Protein AF-A0A519ZD87-F1 (afdb_monomer_lite)

Structure (mmCIF, N/CA/C/O backbone):
data_AF-A0A519ZD87-F1
#
_entry.id   AF-A0A519ZD87-F1
#
loop_
_atom_site.group_PDB
_atom_site.id
_atom_site.type_symbol
_atom_site.label_atom_id
_atom_site.label_alt_id
_atom_site.label_comp_id
_atom_site.label_asym_id
_atom_site.label_entity_id
_atom_site.label_seq_id
_atom_site.pdbx_PDB_ins_code
_atom_site.Cartn_x
_atom_site.Cartn_y
_atom_site.Cartn_z
_atom_site.occupancy
_atom_site.B_iso_or_equiv
_atom_site.auth_seq_id
_atom_site.auth_comp_id
_atom_site.auth_asym_id
_atom_site.auth_atom_id
_atom_site.pdbx_PDB_model_num
ATOM 1 N N . MET A 1 1 ? 9.263 -16.792 -15.850 1.00 38.78 1 MET A N 1
ATOM 2 C CA . MET A 1 1 ? 9.612 -15.391 -16.155 1.00 38.78 1 MET A CA 1
ATOM 3 C C . MET A 1 1 ? 8.452 -14.819 -16.950 1.00 38.78 1 MET A C 1
ATOM 5 O O . MET A 1 1 ? 8.365 -15.074 -18.142 1.00 38.78 1 MET A O 1
ATOM 9 N N . VAL A 1 2 ? 7.481 -14.210 -16.266 1.00 48.78 2 VAL A N 1
ATOM 10 C CA . VAL A 1 2 ? 6.303 -13.615 -16.917 1.00 48.78 2 VAL A CA 1
ATOM 11 C C . VAL A 1 2 ? 6.752 -12.279 -17.518 1.00 48.78 2 VAL A C 1
ATOM 13 O O . VAL A 1 2 ? 7.348 -11.483 -16.792 1.00 48.78 2 VAL A O 1
ATOM 16 N N . PRO A 1 3 ? 6.567 -12.025 -18.822 1.00 44.59 3 PRO A N 1
ATOM 17 C CA . PRO A 1 3 ? 6.889 -10.726 -19.393 1.00 44.59 3 PRO A CA 1
ATOM 18 C C . PRO A 1 3 ? 5.891 -9.695 -18.853 1.00 44.59 3 PRO 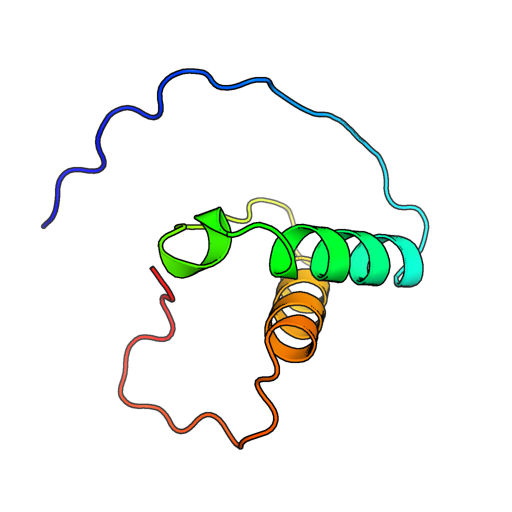A C 1
ATOM 20 O O . PRO A 1 3 ? 4.686 -9.837 -19.057 1.00 44.59 3 PRO A O 1
ATOM 23 N N . ALA A 1 4 ? 6.384 -8.668 -18.155 1.00 53.50 4 ALA A N 1
ATOM 24 C CA . ALA A 1 4 ? 5.571 -7.521 -17.770 1.00 53.50 4 ALA A CA 1
ATOM 25 C C . ALA A 1 4 ? 5.082 -6.840 -19.056 1.00 53.50 4 ALA A C 1
ATOM 27 O O . ALA A 1 4 ? 5.877 -6.282 -19.815 1.00 53.50 4 ALA A O 1
ATOM 28 N N . ALA A 1 5 ? 3.785 -6.962 -19.343 1.00 50.53 5 ALA A N 1
ATOM 29 C CA . ALA A 1 5 ? 3.167 -6.295 -20.477 1.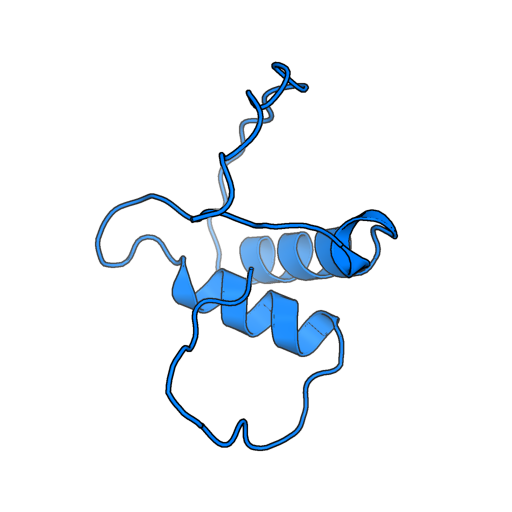00 50.53 5 ALA A CA 1
ATOM 30 C C . ALA A 1 5 ? 3.423 -4.778 -20.384 1.00 50.53 5 ALA A C 1
ATOM 32 O O . ALA A 1 5 ? 3.468 -4.238 -19.274 1.00 50.53 5 ALA A O 1
ATOM 33 N N . PRO A 1 6 ? 3.597 -4.074 -21.516 1.00 53.59 6 PRO A N 1
ATOM 34 C CA . PRO A 1 6 ? 3.791 -2.632 -21.501 1.00 53.59 6 PRO A CA 1
ATOM 35 C C . PRO A 1 6 ? 2.605 -1.978 -20.788 1.00 53.59 6 PRO A C 1
ATOM 37 O O . PRO A 1 6 ? 1.462 -2.085 -21.240 1.00 53.59 6 PRO A O 1
ATOM 40 N N . VAL A 1 7 ? 2.878 -1.323 -19.655 1.00 62.62 7 VAL A N 1
ATOM 41 C CA . VAL A 1 7 ? 1.881 -0.522 -18.945 1.00 62.62 7 VAL A CA 1
ATOM 42 C C . VAL A 1 7 ? 1.411 0.557 -19.917 1.00 62.62 7 VAL A C 1
ATOM 44 O O . VAL A 1 7 ? 2.159 1.461 -20.288 1.00 62.62 7 VAL A O 1
ATOM 47 N N . SER A 1 8 ? 0.189 0.410 -20.429 1.00 58.56 8 SER A N 1
ATOM 48 C CA . SER A 1 8 ? -0.434 1.450 -21.246 1.00 58.56 8 SER A CA 1
ATOM 49 C C . SER A 1 8 ? -0.460 2.714 -20.398 1.00 58.56 8 SER A C 1
ATOM 51 O O . SER A 1 8 ? -0.820 2.634 -19.224 1.00 58.56 8 SER A O 1
ATOM 53 N N . ALA A 1 9 ? -0.015 3.843 -20.953 1.00 58.94 9 ALA A N 1
ATOM 54 C CA . ALA A 1 9 ? 0.126 5.109 -20.240 1.00 58.94 9 ALA A CA 1
ATOM 55 C C . ALA A 1 9 ? -1.243 5.598 -19.732 1.00 58.94 9 ALA A C 1
ATOM 57 O O . ALA A 1 9 ? -1.930 6.385 -20.380 1.00 58.94 9 ALA A O 1
ATOM 58 N N . GLY A 1 10 ? -1.664 5.070 -18.584 1.00 60.28 10 GLY A N 1
ATOM 59 C CA . GLY A 1 10 ? -2.829 5.512 -17.843 1.00 60.28 10 GLY A CA 1
ATOM 60 C C . GLY A 1 10 ? -2.593 6.912 -17.290 1.00 60.28 10 GLY A C 1
ATOM 61 O O . GLY A 1 10 ? -1.457 7.381 -17.191 1.00 60.28 10 GLY A O 1
ATOM 62 N N . ALA A 1 11 ? -3.686 7.586 -16.943 1.00 69.31 11 ALA A N 1
ATOM 63 C CA . ALA A 1 11 ? -3.664 8.924 -16.374 1.00 69.31 11 ALA A CA 1
ATOM 64 C C . ALA A 1 11 ? -2.622 9.032 -15.246 1.00 69.31 11 ALA A C 1
ATOM 66 O O . ALA A 1 11 ? -2.700 8.339 -14.231 1.00 69.31 11 ALA A O 1
ATOM 67 N N . ARG A 1 12 ? -1.633 9.912 -15.434 1.00 73.12 12 ARG A N 1
ATOM 68 C CA . ARG A 1 12 ? -0.625 10.198 -14.416 1.00 73.12 12 ARG A CA 1
ATOM 69 C C . ARG A 1 12 ? -1.219 11.170 -13.408 1.00 73.12 12 ARG A C 1
ATOM 71 O O . ARG A 1 12 ? -1.398 12.346 -13.711 1.00 73.12 12 ARG A O 1
ATOM 78 N N . TRP A 1 13 ? -1.498 10.681 -12.208 1.00 79.62 13 TRP A N 1
ATOM 79 C CA . TRP A 1 13 ? -1.850 11.531 -11.079 1.00 79.62 13 TRP A CA 1
ATOM 80 C C . TRP A 1 13 ? -0.584 11.986 -10.346 1.00 79.62 13 TRP A C 1
ATOM 82 O O . TRP A 1 13 ? 0.375 11.226 -10.208 1.00 79.62 13 TRP A O 1
ATOM 92 N N . GLN A 1 14 ? -0.575 13.239 -9.898 1.00 80.06 14 GLN A N 1
ATOM 93 C CA . GLN A 1 14 ? 0.464 13.789 -9.034 1.00 80.06 14 GLN A CA 1
ATOM 94 C C . GLN A 1 14 ? -0.216 14.426 -7.828 1.00 80.06 14 GLN A C 1
ATOM 96 O O . GLN A 1 14 ? -1.174 15.182 -7.981 1.00 80.06 14 GLN A O 1
ATOM 101 N N . GLY A 1 15 ? 0.299 14.138 -6.640 1.00 81.75 15 GLY A N 1
ATOM 102 C CA . GLY A 1 15 ? -0.156 14.748 -5.404 1.00 81.75 15 GLY A CA 1
ATOM 103 C C . GLY A 1 15 ? 0.927 14.683 -4.342 1.00 81.75 15 GLY A C 1
ATOM 104 O O . GLY A 1 15 ? 1.928 13.981 -4.492 1.00 81.75 15 GLY A O 1
ATOM 105 N N . ARG A 1 16 ? 0.729 15.460 -3.281 1.00 84.31 16 ARG A N 1
ATOM 106 C CA . ARG A 1 16 ? 1.629 15.531 -2.136 1.00 84.31 16 ARG A CA 1
ATOM 107 C C . ARG A 1 16 ? 0.857 15.137 -0.888 1.00 84.31 16 ARG A C 1
ATOM 109 O O . ARG A 1 16 ? -0.264 15.596 -0.697 1.00 84.31 16 ARG A O 1
ATOM 116 N N . TRP A 1 17 ? 1.472 14.306 -0.061 1.00 85.75 17 TRP A N 1
ATOM 117 C CA . TRP A 1 17 ? 0.992 13.986 1.277 1.00 85.75 17 TRP A CA 1
ATOM 118 C C . TRP A 1 17 ? 1.896 14.697 2.269 1.00 85.75 17 TRP A C 1
ATOM 120 O O . TRP A 1 17 ? 3.118 14.555 2.197 1.00 85.75 17 TRP A O 1
ATOM 130 N N . GLU A 1 18 ? 1.308 15.505 3.141 1.00 86.44 18 GLU A N 1
ATOM 131 C CA . GLU A 1 18 ? 2.062 16.257 4.147 1.00 86.44 18 GLU A CA 1
ATOM 132 C C . GLU A 1 18 ? 2.109 15.494 5.470 1.00 86.44 18 GLU A C 1
ATOM 134 O O . GLU A 1 18 ? 3.019 15.687 6.275 1.00 86.44 18 GLU A O 1
ATOM 139 N N . THR A 1 19 ? 1.160 14.577 5.668 1.00 88.12 19 THR A N 1
ATOM 140 C CA . THR A 1 19 ? 1.005 13.809 6.898 1.00 88.12 19 THR A CA 1
ATOM 141 C C . THR A 1 19 ? 0.856 12.309 6.638 1.00 88.12 19 THR A C 1
ATOM 143 O O . THR A 1 19 ? 0.555 11.843 5.534 1.00 88.12 19 THR A O 1
ATOM 146 N N . GLU A 1 20 ? 1.039 11.513 7.692 1.00 87.69 20 GLU A N 1
ATOM 147 C CA . GLU A 1 20 ? 0.748 10.077 7.646 1.00 87.69 20 GLU A CA 1
ATOM 148 C C . GLU A 1 20 ? -0.756 9.795 7.458 1.00 87.69 20 GLU A C 1
ATOM 150 O O . GLU A 1 20 ? -1.129 8.794 6.842 1.00 87.69 20 GLU A O 1
ATOM 155 N N . GLU A 1 21 ? -1.627 10.692 7.925 1.00 89.69 21 GLU A N 1
ATOM 156 C CA . GLU A 1 21 ? -3.080 10.567 7.783 1.00 89.69 21 GLU A CA 1
ATOM 157 C C . GLU A 1 21 ? -3.529 10.662 6.316 1.00 89.69 21 GLU A C 1
ATOM 159 O O . GLU A 1 21 ? -4.410 9.910 5.885 1.00 89.69 21 GLU A O 1
ATOM 164 N N . ASP A 1 22 ? -2.856 11.490 5.513 1.00 89.19 22 ASP A N 1
ATOM 165 C CA . ASP A 1 22 ? -3.082 11.563 4.065 1.00 89.19 22 ASP A CA 1
ATOM 166 C C . ASP A 1 22 ? -2.764 10.223 3.388 1.00 89.19 22 ASP A C 1
ATOM 168 O O . ASP A 1 22 ? -3.533 9.716 2.565 1.00 89.19 22 ASP A O 1
ATOM 172 N N . THR A 1 23 ? -1.658 9.597 3.803 1.00 88.62 23 THR A N 1
ATOM 173 C CA . THR A 1 23 ? -1.241 8.275 3.313 1.00 88.62 23 THR A CA 1
ATOM 174 C C . THR A 1 23 ? -2.268 7.207 3.694 1.00 88.62 23 THR A C 1
ATOM 176 O O . THR A 1 23 ? -2.621 6.351 2.878 1.00 88.62 23 THR A O 1
ATOM 179 N N . GLN A 1 24 ? -2.794 7.261 4.921 1.00 90.31 24 GLN A N 1
ATOM 180 C CA . GLN A 1 24 ? -3.842 6.352 5.385 1.00 90.31 24 GLN A CA 1
ATOM 181 C C . GLN A 1 24 ? -5.152 6.538 4.607 1.00 90.31 24 GLN A C 1
ATOM 183 O O . GLN A 1 24 ? -5.810 5.556 4.250 1.00 90.31 24 GLN A O 1
ATOM 188 N N . THR A 1 25 ? -5.538 7.783 4.336 1.00 90.75 25 THR A N 1
ATOM 189 C CA . THR A 1 25 ? -6.746 8.109 3.571 1.00 90.75 25 THR A CA 1
ATOM 190 C C . THR A 1 25 ? -6.638 7.591 2.143 1.00 90.75 25 THR A C 1
ATOM 192 O O . THR A 1 25 ? -7.551 6.914 1.666 1.00 90.75 25 THR A O 1
ATOM 195 N N . PHE A 1 26 ? -5.496 7.814 1.491 1.00 89.44 26 PHE A N 1
ATOM 196 C CA . PHE A 1 26 ? -5.235 7.280 0.159 1.00 89.44 26 PHE A CA 1
ATOM 197 C C . PHE A 1 26 ? -5.271 5.747 0.139 1.00 89.44 26 PHE A C 1
ATOM 199 O O . PHE A 1 26 ? -5.938 5.150 -0.704 1.00 89.44 26 PHE A O 1
ATOM 206 N N . ALA A 1 27 ? -4.635 5.094 1.113 1.00 90.44 27 ALA A N 1
ATOM 207 C CA . ALA A 1 27 ? -4.658 3.640 1.233 1.00 90.44 27 ALA A CA 1
ATOM 208 C C . ALA A 1 27 ? -6.084 3.077 1.374 1.00 90.44 27 ALA A C 1
ATOM 210 O O . ALA A 1 27 ? -6.408 2.043 0.791 1.00 90.44 27 ALA A O 1
ATOM 211 N N . ARG A 1 28 ? -6.958 3.771 2.114 1.00 90.88 28 ARG A N 1
ATOM 212 C CA . ARG A 1 28 ? -8.378 3.410 2.232 1.00 90.88 28 ARG A CA 1
ATOM 213 C C . ARG A 1 28 ? -9.124 3.560 0.914 1.00 90.88 28 ARG A C 1
ATOM 215 O O . ARG A 1 28 ? -9.855 2.650 0.543 1.00 90.88 28 ARG A O 1
ATOM 222 N N . GLN A 1 29 ? -8.930 4.670 0.206 1.00 90.31 29 GLN A N 1
ATOM 223 C CA . GLN A 1 29 ? -9.548 4.874 -1.107 1.00 90.31 29 GLN A CA 1
ATOM 224 C C . GLN A 1 29 ? -9.101 3.791 -2.092 1.00 90.31 29 GLN A C 1
ATOM 226 O O . GLN A 1 29 ? -9.928 3.190 -2.776 1.00 90.31 29 GLN A O 1
ATOM 231 N N . LEU A 1 30 ? -7.810 3.463 -2.094 1.00 87.62 30 LEU A N 1
ATOM 232 C CA . LEU A 1 30 ? -7.259 2.418 -2.946 1.00 87.62 30 LEU A CA 1
ATOM 233 C C . LEU A 1 30 ? -7.845 1.037 -2.616 1.00 87.62 30 LEU A C 1
ATOM 235 O O . LEU A 1 30 ? -8.214 0.302 -3.527 1.00 87.62 30 LEU A O 1
ATOM 239 N N . ALA A 1 31 ? -8.019 0.719 -1.330 1.00 88.88 31 ALA A N 1
ATOM 240 C CA . ALA A 1 31 ? -8.650 -0.524 -0.883 1.00 88.88 31 ALA A CA 1
ATOM 241 C C . ALA A 1 31 ? -10.128 -0.649 -1.297 1.00 88.88 31 ALA A C 1
ATOM 243 O O . ALA A 1 31 ? -10.628 -1.763 -1.423 1.00 88.88 31 ALA A O 1
ATOM 244 N N . THR A 1 32 ? -10.833 0.469 -1.512 1.00 89.19 32 THR A N 1
ATOM 245 C CA . THR A 1 32 ? -12.221 0.442 -2.014 1.00 89.19 32 THR A CA 1
ATOM 246 C C . THR A 1 32 ? -12.327 0.218 -3.520 1.00 89.19 32 THR A C 1
ATOM 248 O O . THR A 1 32 ? -13.416 -0.069 -4.014 1.00 89.19 32 THR A O 1
ATOM 251 N N . SER A 1 33 ? -11.223 0.338 -4.261 1.00 86.88 33 SER A N 1
ATOM 252 C CA . SER A 1 33 ? -11.222 0.130 -5.707 1.00 86.88 33 SER A CA 1
ATOM 253 C C . SER A 1 33 ? -11.313 -1.363 -6.038 1.00 86.88 33 SER A C 1
ATOM 255 O O . SER A 1 33 ? -10.425 -2.110 -5.638 1.00 86.88 33 SER A O 1
ATOM 257 N N . PRO A 1 34 ? -12.298 -1.826 -6.831 1.00 82.12 34 PRO A N 1
ATOM 258 C CA . PRO A 1 34 ? -12.404 -3.238 -7.217 1.00 82.12 34 PRO A CA 1
ATOM 259 C C . PRO A 1 34 ? -11.166 -3.762 -7.958 1.00 82.12 34 PRO A C 1
ATOM 261 O O . PRO A 1 34 ? -10.843 -4.944 -7.873 1.00 82.12 34 PRO A O 1
ATOM 264 N N . ALA A 1 35 ? -10.447 -2.876 -8.657 1.00 81.50 35 ALA A N 1
ATOM 265 C CA . ALA A 1 35 ? -9.231 -3.221 -9.385 1.00 81.50 35 ALA A CA 1
ATOM 266 C C . ALA A 1 35 ? -8.100 -3.704 -8.460 1.00 81.50 35 ALA A C 1
ATOM 268 O O . ALA A 1 35 ? -7.233 -4.448 -8.910 1.00 81.50 35 ALA A O 1
ATOM 269 N N . ILE A 1 36 ? -8.126 -3.334 -7.172 1.00 84.81 36 ILE A N 1
ATOM 270 C CA . ILE A 1 36 ? -7.077 -3.693 -6.209 1.00 84.81 36 ILE A CA 1
ATOM 271 C C . ILE A 1 36 ? -6.949 -5.206 -6.003 1.00 84.81 36 ILE A C 1
ATOM 273 O O . ILE A 1 36 ? -5.877 -5.683 -5.653 1.00 84.81 36 ILE A O 1
ATOM 277 N N . ALA A 1 37 ? -8.020 -5.968 -6.252 1.00 78.56 37 ALA A N 1
ATOM 278 C CA . ALA A 1 37 ? -8.040 -7.418 -6.069 1.00 78.56 37 ALA A CA 1
ATOM 279 C C . ALA A 1 37 ? -7.085 -8.171 -7.015 1.00 78.56 37 ALA A C 1
ATOM 281 O O . ALA A 1 37 ? -6.697 -9.299 -6.719 1.00 78.56 37 ALA A O 1
ATOM 282 N N . HIS A 1 38 ? -6.712 -7.553 -8.138 1.00 79.81 38 HIS A N 1
ATOM 283 C CA . HIS A 1 38 ? -5.830 -8.129 -9.157 1.00 79.81 38 HIS A CA 1
ATOM 284 C C . HIS A 1 38 ? -4.730 -7.145 -9.586 1.00 79.81 38 HIS A C 1
ATOM 286 O O . HIS A 1 38 ? -4.230 -7.226 -10.707 1.00 79.81 38 HIS A O 1
ATOM 292 N N . ALA A 1 39 ? -4.400 -6.172 -8.733 1.00 79.44 39 ALA A N 1
ATOM 293 C CA . ALA A 1 39 ? -3.459 -5.110 -9.065 1.00 79.44 39 ALA A CA 1
ATOM 294 C C . ALA A 1 39 ? -2.056 -5.386 -8.523 1.00 79.44 39 ALA A C 1
ATOM 296 O O . ALA A 1 39 ? -1.883 -5.580 -7.322 1.00 79.44 39 ALA A O 1
ATOM 297 N N . THR A 1 40 ? -1.062 -5.225 -9.395 1.00 81.81 40 THR A N 1
ATOM 298 C CA . THR A 1 40 ? 0.349 -5.136 -9.016 1.00 81.81 40 THR A CA 1
ATOM 299 C C . THR A 1 40 ? 0.746 -3.691 -8.777 1.00 81.81 40 THR A C 1
ATOM 301 O O . THR A 1 40 ? 0.634 -2.849 -9.671 1.00 81.81 40 THR A O 1
ATOM 304 N N . ILE A 1 41 ? 1.226 -3.388 -7.568 1.00 82.56 41 ILE A N 1
ATOM 305 C CA . ILE A 1 41 ? 1.641 -2.035 -7.178 1.00 82.56 41 ILE A CA 1
ATOM 306 C C . ILE A 1 41 ? 3.156 -1.998 -6.993 1.00 82.56 41 ILE A C 1
ATOM 308 O O . ILE A 1 41 ? 3.692 -2.544 -6.031 1.00 82.56 41 ILE A O 1
ATOM 312 N N . ALA A 1 42 ? 3.841 -1.275 -7.876 1.00 83.12 42 ALA A N 1
ATOM 313 C CA . ALA A 1 42 ? 5.246 -0.930 -7.699 1.00 83.12 42 ALA A CA 1
ATOM 314 C C . ALA A 1 42 ? 5.370 0.405 -6.946 1.00 83.12 42 ALA A C 1
ATOM 316 O O . ALA A 1 42 ? 4.814 1.418 -7.371 1.00 83.12 42 ALA A O 1
ATOM 317 N N . LEU A 1 43 ? 6.103 0.407 -5.830 1.00 84.88 43 LEU A N 1
ATOM 318 C CA . LEU A 1 43 ? 6.409 1.611 -5.056 1.00 84.88 43 LEU A CA 1
ATOM 319 C C . LEU A 1 43 ? 7.886 1.960 -5.210 1.00 84.88 43 LEU A C 1
ATOM 321 O O . LEU A 1 43 ? 8.748 1.217 -4.744 1.00 84.88 43 LEU A O 1
ATOM 325 N N . ASP A 1 44 ? 8.157 3.116 -5.802 1.00 82.19 44 ASP A N 1
ATOM 326 C CA . ASP A 1 44 ? 9.503 3.659 -5.969 1.00 82.19 44 ASP A CA 1
ATOM 327 C C . ASP A 1 44 ? 9.708 4.901 -5.090 1.00 82.19 44 ASP A C 1
ATOM 329 O O . ASP A 1 44 ? 8.758 5.610 -4.754 1.00 82.19 44 ASP A O 1
ATOM 333 N N . GLY A 1 45 ? 10.945 5.129 -4.658 1.00 82.50 45 GLY A N 1
ATOM 334 C CA . GLY A 1 45 ? 11.326 6.306 -3.880 1.00 82.50 45 GLY A CA 1
ATOM 335 C C . GLY A 1 45 ? 12.454 6.025 -2.895 1.00 82.50 45 GLY A C 1
ATOM 336 O O . GLY A 1 45 ? 12.832 4.875 -2.665 1.00 82.50 45 GLY A O 1
ATOM 337 N N . ASP A 1 46 ? 12.940 7.067 -2.234 1.00 85.00 46 ASP A N 1
ATOM 338 C CA . ASP A 1 46 ? 14.103 6.981 -1.347 1.00 85.00 46 ASP A CA 1
ATOM 339 C C . ASP A 1 46 ? 13.822 6.281 -0.004 1.00 85.00 46 ASP A C 1
ATOM 341 O O . ASP A 1 46 ? 12.677 5.982 0.378 1.00 85.00 46 ASP A O 1
ATOM 345 N N . LEU A 1 47 ? 14.892 5.989 0.742 1.00 80.38 47 LEU A N 1
ATOM 346 C CA . LEU A 1 47 ? 14.791 5.509 2.119 1.00 80.38 47 LEU A CA 1
ATOM 347 C C . LEU A 1 47 ? 14.078 6.567 2.974 1.00 80.38 47 LEU A C 1
ATOM 349 O O . LEU A 1 47 ? 14.478 7.724 3.005 1.00 80.38 47 LEU A O 1
ATOM 353 N N . GLY A 1 48 ? 13.010 6.167 3.665 1.00 80.69 48 GLY A N 1
ATOM 354 C CA . GLY A 1 48 ? 12.190 7.093 4.454 1.00 80.69 48 GLY A CA 1
ATOM 355 C C . GLY A 1 48 ? 11.044 7.764 3.689 1.00 80.69 48 GLY A C 1
ATOM 356 O O . GLY A 1 48 ? 10.235 8.430 4.319 1.00 80.69 48 GLY A O 1
ATOM 357 N N . ALA A 1 49 ? 10.871 7.512 2.385 1.00 82.12 49 ALA A N 1
ATOM 358 C CA . ALA A 1 49 ? 9.772 8.080 1.587 1.00 82.12 49 ALA A CA 1
ATOM 359 C C . ALA A 1 49 ? 8.349 7.605 1.981 1.00 82.12 49 ALA A C 1
ATOM 361 O O . ALA A 1 49 ? 7.380 7.936 1.311 1.00 82.12 49 ALA A O 1
ATOM 362 N N . GLY A 1 50 ? 8.194 6.776 3.020 1.00 83.38 50 GLY A N 1
ATOM 363 C CA . GLY A 1 50 ? 6.877 6.318 3.484 1.00 83.38 50 GLY A CA 1
ATOM 364 C C . GLY A 1 50 ? 6.283 5.116 2.736 1.00 83.38 50 GLY A C 1
ATOM 365 O O . GLY A 1 50 ? 5.166 4.708 3.047 1.00 83.38 50 GLY A O 1
ATOM 366 N N . LYS A 1 51 ? 7.028 4.472 1.821 1.00 88.00 51 LYS A N 1
ATOM 367 C CA . LYS A 1 51 ? 6.581 3.265 1.084 1.00 88.00 51 LYS A CA 1
ATOM 368 C C . LYS A 1 51 ? 6.014 2.178 2.010 1.00 88.00 51 LYS A C 1
ATOM 370 O O . LYS A 1 51 ? 4.911 1.685 1.801 1.00 88.00 51 LYS A O 1
ATOM 375 N N . THR A 1 52 ? 6.735 1.845 3.082 1.00 86.62 52 THR A N 1
ATOM 376 C CA . THR A 1 52 ? 6.295 0.844 4.071 1.00 86.62 52 THR A CA 1
ATOM 377 C C . THR A 1 52 ? 5.038 1.286 4.821 1.00 86.62 52 THR A C 1
ATOM 379 O O . THR A 1 52 ? 4.175 0.460 5.114 1.00 86.62 52 THR A O 1
ATOM 382 N N . THR A 1 53 ? 4.917 2.578 5.128 1.00 88.62 53 THR A N 1
ATOM 383 C CA . THR A 1 53 ? 3.741 3.155 5.793 1.00 88.62 53 THR A CA 1
ATOM 384 C C . THR A 1 53 ? 2.498 2.993 4.920 1.00 88.62 53 THR A C 1
ATOM 386 O O . THR A 1 53 ? 1.485 2.480 5.396 1.00 88.62 53 THR A O 1
ATOM 389 N N . LEU A 1 54 ? 2.608 3.300 3.624 1.00 87.00 54 LEU A N 1
ATOM 390 C CA . LEU A 1 54 ? 1.536 3.096 2.650 1.00 87.00 54 LEU A CA 1
ATOM 391 C C . LEU A 1 54 ? 1.094 1.627 2.575 1.00 87.00 54 LEU A C 1
ATOM 393 O O . LEU A 1 54 ? -0.094 1.339 2.711 1.00 87.00 54 LEU A O 1
ATOM 397 N N . VAL A 1 55 ? 2.040 0.691 2.433 1.00 88.19 55 VAL A N 1
ATOM 398 C CA . VAL A 1 55 ? 1.732 -0.752 2.371 1.00 88.19 55 VAL A CA 1
ATOM 399 C C . VAL A 1 55 ? 1.010 -1.220 3.636 1.00 88.19 55 VAL A C 1
ATOM 401 O O . VAL A 1 55 ? 0.017 -1.942 3.556 1.00 88.19 55 VAL A O 1
ATOM 404 N N . ARG A 1 56 ? 1.463 -0.790 4.821 1.00 87.44 56 ARG A N 1
ATOM 405 C CA . ARG A 1 56 ? 0.831 -1.167 6.097 1.00 87.44 56 ARG A CA 1
ATOM 406 C C . ARG A 1 56 ? -0.600 -0.651 6.198 1.00 87.44 56 ARG A C 1
ATOM 408 O O . ARG A 1 56 ? -1.472 -1.404 6.633 1.00 87.44 56 ARG A O 1
ATOM 415 N N . HIS A 1 57 ? -0.847 0.600 5.812 1.00 90.00 57 HIS A N 1
ATOM 416 C CA . HIS A 1 57 ? -2.195 1.172 5.815 1.00 90.00 57 HIS A CA 1
ATOM 417 C C . HIS A 1 57 ? -3.103 0.495 4.787 1.00 90.00 57 HIS A C 1
ATOM 419 O O . HIS A 1 57 ? -4.252 0.204 5.113 1.00 90.00 57 HIS A O 1
ATOM 425 N N . LEU A 1 58 ? -2.583 0.152 3.604 1.00 88.81 58 LEU A N 1
ATOM 426 C CA . LEU A 1 58 ? -3.339 -0.541 2.558 1.00 88.81 58 LEU A CA 1
ATOM 427 C C . LEU A 1 58 ? -3.753 -1.946 3.000 1.00 88.81 58 LEU A C 1
ATOM 429 O O . LEU A 1 58 ? -4.932 -2.281 2.953 1.00 88.81 58 LEU A O 1
ATOM 433 N N . LEU A 1 59 ? -2.817 -2.745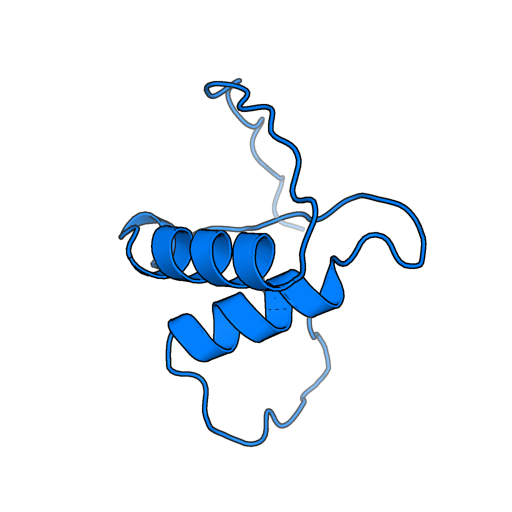 3.520 1.00 86.38 59 LEU A N 1
ATOM 434 C CA . LEU A 1 59 ? -3.116 -4.085 4.037 1.00 86.38 59 LEU A CA 1
ATOM 435 C C . LEU A 1 59 ? -4.152 -4.042 5.168 1.00 86.38 59 LEU A C 1
ATOM 437 O O . LEU A 1 59 ? -5.074 -4.856 5.206 1.00 86.38 59 LEU A O 1
ATOM 441 N N . ARG A 1 60 ? -4.038 -3.062 6.075 1.00 86.50 60 ARG A N 1
ATOM 442 C CA . ARG A 1 60 ? -5.032 -2.843 7.137 1.00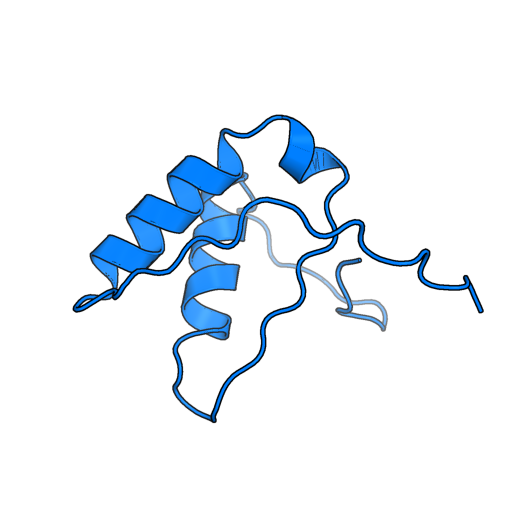 86.50 60 ARG A CA 1
ATOM 443 C C . ARG A 1 60 ? -6.402 -2.472 6.572 1.00 86.50 60 ARG A C 1
ATOM 445 O O . ARG A 1 60 ? -7.403 -2.988 7.066 1.00 86.50 60 ARG A O 1
ATOM 452 N N . ALA A 1 61 ? -6.452 -1.598 5.566 1.00 87.00 61 ALA A N 1
ATOM 453 C CA . ALA A 1 61 ? -7.687 -1.188 4.902 1.00 87.00 61 ALA A CA 1
ATOM 454 C C . ALA A 1 61 ? -8.354 -2.348 4.143 1.00 87.00 61 ALA A C 1
ATOM 456 O O . ALA A 1 61 ? -9.574 -2.463 4.177 1.00 87.00 61 ALA A O 1
ATOM 457 N N . LEU A 1 62 ? -7.561 -3.258 3.568 1.00 85.44 62 LEU A N 1
ATOM 458 C CA . LEU A 1 62 ? -8.019 -4.509 2.950 1.00 85.44 62 LEU A CA 1
ATOM 459 C C . LEU A 1 62 ? -8.453 -5.581 3.972 1.00 85.44 62 LEU A C 1
ATOM 461 O O . LEU A 1 62 ? -8.892 -6.661 3.591 1.00 85.44 62 LEU A O 1
ATOM 465 N N . GLY A 1 63 ? -8.347 -5.307 5.276 1.00 83.75 63 GLY A N 1
ATOM 466 C CA . GLY A 1 63 ? -8.805 -6.213 6.332 1.00 83.75 63 GLY A CA 1
ATOM 467 C C . GLY A 1 63 ? -7.783 -7.264 6.774 1.00 83.75 63 GLY A C 1
ATOM 468 O O . GLY A 1 63 ? -8.127 -8.152 7.557 1.00 83.75 63 GLY A O 1
ATOM 469 N N . VAL A 1 64 ? -6.517 -7.158 6.355 1.00 80.69 64 VAL A N 1
ATOM 470 C CA . VAL A 1 64 ? -5.439 -8.046 6.817 1.00 80.69 64 VAL A CA 1
ATOM 471 C C . VAL A 1 64 ? -5.136 -7.750 8.291 1.00 80.69 64 VAL A C 1
ATOM 473 O O . VAL A 1 64 ? -4.500 -6.753 8.634 1.00 80.69 64 VAL A O 1
ATOM 476 N N . ARG A 1 65 ? -5.617 -8.622 9.186 1.00 57.97 65 ARG A N 1
ATOM 477 C CA . ARG A 1 65 ? -5.455 -8.511 10.654 1.00 57.97 65 ARG A CA 1
ATOM 478 C C . ARG A 1 65 ? -4.614 -9.636 11.279 1.00 57.97 65 ARG A C 1
ATOM 480 O O . ARG A 1 65 ? -4.391 -9.627 12.486 1.00 57.97 65 ARG A O 1
ATOM 487 N N . GLY A 1 66 ? -4.152 -10.604 10.483 1.00 55.22 66 GLY A N 1
ATOM 488 C CA . GLY A 1 66 ? -3.407 -11.782 10.947 1.00 55.22 66 GLY A CA 1
ATOM 489 C C . GLY A 1 66 ? -1.882 -11.641 10.871 1.00 55.22 66 GLY A C 1
ATOM 490 O O . GLY A 1 66 ? -1.350 -10.865 10.078 1.00 55.22 66 GLY A O 1
ATOM 491 N N . ARG A 1 67 ? -1.161 -12.432 11.682 1.00 46.22 67 ARG A N 1
ATOM 492 C CA . ARG A 1 67 ? 0.304 -12.568 11.619 1.00 46.22 67 ARG A CA 1
ATOM 493 C C . ARG A 1 67 ? 0.673 -13.220 10.283 1.00 46.22 67 ARG A C 1
ATOM 495 O O . ARG A 1 67 ? 0.472 -14.419 10.112 1.00 46.22 67 ARG A O 1
ATOM 502 N N . ILE A 1 68 ? 1.188 -12.425 9.349 1.00 47.34 68 ILE A N 1
ATOM 503 C CA . ILE A 1 68 ? 1.663 -12.897 8.044 1.00 47.34 68 ILE A CA 1
ATOM 504 C C . ILE A 1 68 ? 2.832 -13.860 8.297 1.00 47.34 68 ILE A C 1
ATOM 506 O O . ILE A 1 68 ? 3.904 -13.440 8.734 1.00 47.34 68 ILE A O 1
ATOM 510 N N . LYS A 1 69 ? 2.613 -15.164 8.101 1.00 37.44 69 LYS A N 1
ATOM 511 C CA . LYS A 1 69 ? 3.688 -16.163 8.096 1.00 37.44 69 LYS A CA 1
ATOM 512 C C . LYS A 1 69 ? 4.273 -16.267 6.687 1.00 37.44 69 LYS A C 1
ATOM 514 O O . LYS A 1 69 ? 3.533 -16.291 5.711 1.00 37.44 69 LYS A O 1
ATOM 519 N N . SER A 1 70 ? 5.600 -16.342 6.621 1.00 49.34 70 SER A N 1
ATOM 520 C CA . SER A 1 70 ? 6.376 -16.583 5.398 1.00 49.34 70 SER A CA 1
ATOM 521 C C . SER A 1 70 ? 6.130 -18.008 4.880 1.00 49.34 70 SER A C 1
ATOM 523 O O . SER A 1 70 ? 6.002 -18.929 5.692 1.00 49.34 70 SER A O 1
ATOM 525 N N . PRO A 1 71 ? 6.117 -18.201 3.552 1.00 40.69 71 PRO A N 1
ATOM 526 C CA . PRO A 1 71 ? 7.288 -18.868 3.005 1.00 40.69 71 PRO A CA 1
ATOM 527 C C . PRO A 1 71 ? 7.781 -18.193 1.714 1.00 40.69 71 PRO A C 1
ATOM 529 O O . PRO A 1 71 ? 7.304 -18.435 0.612 1.00 40.69 71 PRO A O 1
ATOM 532 N N . THR A 1 72 ? 8.815 -17.375 1.894 1.00 44.75 72 THR A N 1
ATOM 533 C CA . THR A 1 72 ? 9.961 -17.214 0.983 1.00 44.75 72 THR A CA 1
ATOM 534 C C . THR A 1 72 ? 9.894 -16.156 -0.124 1.00 44.75 72 THR A C 1
ATOM 536 O O . THR A 1 72 ? 10.957 -15.754 -0.574 1.00 44.75 72 THR A O 1
ATOM 539 N N . TYR A 1 73 ? 8.756 -15.559 -0.477 1.00 40.47 73 TYR A N 1
ATOM 540 C CA . TYR A 1 73 ? 8.752 -14.373 -1.356 1.00 40.47 73 TYR A CA 1
ATOM 541 C C . TYR A 1 73 ? 7.666 -13.384 -0.922 1.00 40.47 73 TYR A C 1
ATOM 543 O O . TYR A 1 73 ? 6.513 -13.492 -1.316 1.00 40.47 73 TYR A O 1
ATOM 551 N N . ALA A 1 74 ? 8.029 -12.385 -0.115 1.00 40.25 74 ALA A N 1
ATOM 552 C CA . ALA A 1 74 ? 7.187 -11.206 0.098 1.00 40.25 74 ALA A CA 1
ATOM 553 C C . ALA A 1 74 ? 7.327 -10.232 -1.086 1.00 40.25 74 ALA A C 1
ATOM 555 O O . ALA A 1 74 ? 7.587 -9.047 -0.901 1.00 40.25 74 ALA A O 1
ATOM 556 N N . VAL A 1 75 ? 7.201 -10.747 -2.308 1.00 41.09 75 VAL A N 1
ATOM 557 C CA . VAL A 1 75 ? 6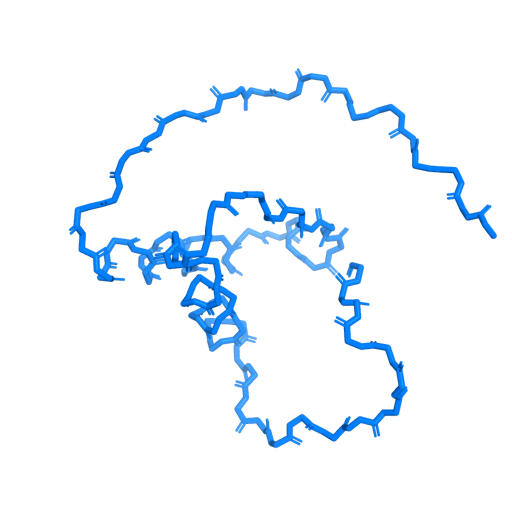.816 -9.933 -3.456 1.00 41.09 75 VAL A CA 1
ATOM 558 C C . VAL A 1 75 ? 5.347 -10.254 -3.639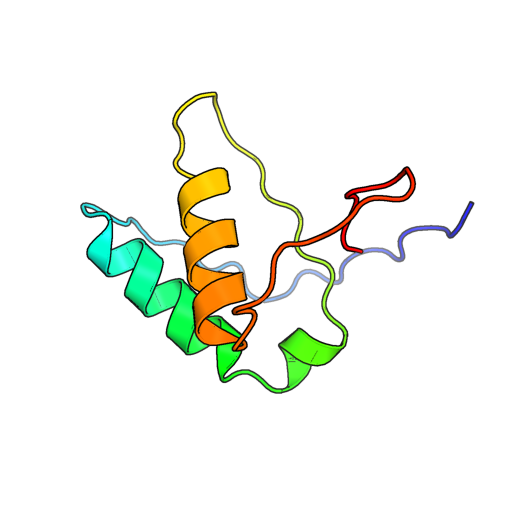 1.00 41.09 75 VAL A C 1
ATOM 560 O O . VAL A 1 75 ? 4.981 -11.298 -4.167 1.00 41.09 75 VAL A O 1
ATOM 563 N N . VAL A 1 76 ? 4.522 -9.402 -3.043 1.00 37.41 76 VAL A N 1
ATOM 564 C CA . VAL A 1 76 ? 3.111 -9.317 -3.395 1.00 37.41 76 VAL A CA 1
ATOM 565 C C . VAL A 1 76 ? 3.111 -8.789 -4.828 1.00 37.41 76 VAL A C 1
ATOM 567 O O . VAL A 1 76 ? 3.412 -7.612 -5.033 1.00 37.41 76 VAL A O 1
ATOM 570 N N . GLU A 1 77 ? 2.933 -9.688 -5.799 1.00 37.19 77 GLU A N 1
ATOM 571 C CA . GLU A 1 77 ? 2.483 -9.299 -7.141 1.00 37.19 77 GLU A CA 1
ATOM 572 C C . GLU A 1 77 ? 1.063 -8.745 -7.074 1.00 37.19 77 GLU A C 1
ATOM 574 O O . GLU A 1 77 ? 0.284 -9.149 -6.180 1.00 37.19 77 GLU A O 1
#

Sequence (77 aa):
MVPAAPVSAGARWQGRWETEEDTQTFARQLATSPAIAHATIALDGDLGAGKTTLVRHLLRALGVRGRIKSPTYAVVE

Secondary structure (DSSP, 8-state):
------------------SHHHHHHHHHHHHH-GGGGG--------TTSSHHHHHHHHHHHTT--S-----S-----

Foldseek 3Di:
DDPDDPDDPDDDDDDDDPDLVSLLVVLLVLLPDPCNVPDQDDDDDDDPPCPVSSVVSNCVSVVPPDDDDDDDDPRPD

pLDDT: mean 73.94, std 17.84, range [37.19, 90.88]

Radius of gyration: 13.96 Å; chains: 1; bounding box: 27×35×33 Å